Protein AF-A0A151JKI9-F1 (afdb_monomer)

Radius of gyration: 19.61 Å; Cα contacts (8 Å, |Δi|>4): 200; chains: 1; bounding box: 26×55×61 Å

Sequence (109 aa):
MINLILTAAIYSATACAPNTGVESYDATVATALAKGAVSQRLGSVISAKTTYTKSTSENGDTVDDSDEITETIQVESNHQFGSVSIKQSGYTVVQGENQYCVELEINEF

Mean predicted aligned error: 11.26 Å

Foldseek 3Di:
DDPPPPDWDKDKFKFWAACPVDLVVRVVVQVVVRVVVVLVVQVKDKDKDKDWDWDWDDDPPDIDIDIDIDMDIDTGGPFAWPDKDFPDWDWDQDPNGTIIMTMIMTTTD

Nearest PDB structures (foldseek):
  6rhv-assembly1_G  TM=4.942E-01  e=4.097E-01  Staphylococcus aureus
  7q9y-assembly1_A  TM=4.043E-01  e=2.483E+00  Clostridium perfringens CPE
  4tw1-assembly1_G  TM=3.019E-01  e=9.293E-01  Staphylococcus aureus subsp. aureus USA300_TCH1516
  8jc7-assembly1_A  TM=2.500E-01  e=1.438E+00  Vibrio campbellii

Solvent-accessible surface area (backbone atoms only — not comparable to full-atom values): 6476 Å² total; per-residue (Å²): 136,85,82,79,78,82,70,66,54,74,49,73,30,71,22,65,20,71,64,80,85,44,66,75,57,22,50,51,51,4,46,53,46,16,52,49,55,44,35,60,75,63,73,27,52,76,47,77,48,79,45,78,47,78,47,78,46,78,62,87,98,42,78,48,76,47,81,46,78,48,78,46,79,47,77,50,55,94,69,60,70,72,47,78,44,79,76,45,73,50,77,45,77,54,98,87,38,63,23,23,33,25,31,38,38,32,38,37,108

Organism: NCBI:txid1763883

Structure (mmCIF, N/CA/C/O backbone):
data_AF-A0A151JKI9-F1
#
_entry.id   AF-A0A151JKI9-F1
#
loop_
_atom_site.group_PDB
_atom_site.id
_atom_site.type_symbol
_atom_site.label_atom_id
_atom_site.label_alt_id
_atom_site.label_comp_id
_atom_site.label_asym_id
_atom_site.label_entity_id
_atom_site.label_seq_id
_atom_site.pdbx_PDB_ins_code
_atom_site.Cartn_x
_atom_site.Cartn_y
_atom_site.Cartn_z
_atom_site.occupancy
_atom_site.B_iso_or_equiv
_atom_site.auth_seq_id
_atom_site.auth_comp_id
_atom_site.auth_asym_id
_atom_site.auth_atom_id
_atom_site.pdbx_PDB_model_num
ATOM 1 N N . MET A 1 1 ? -10.937 -17.893 38.672 1.00 39.22 1 MET A N 1
ATOM 2 C CA . MET A 1 1 ? -10.327 -16.742 37.976 1.00 39.22 1 MET A CA 1
ATOM 3 C C . MET A 1 1 ? -9.803 -17.252 36.648 1.00 39.22 1 MET A C 1
ATOM 5 O O . MET A 1 1 ? -8.868 -18.039 36.654 1.00 39.22 1 MET A O 1
ATOM 9 N N . ILE A 1 2 ? -10.476 -16.929 35.544 1.00 39.88 2 ILE A N 1
ATOM 10 C CA . ILE A 1 2 ? -10.016 -17.293 34.198 1.00 39.88 2 ILE A CA 1
ATOM 11 C C . ILE A 1 2 ? -8.986 -16.236 33.806 1.00 39.88 2 ILE A C 1
ATOM 13 O O . ILE A 1 2 ? -9.335 -15.069 33.656 1.00 39.88 2 ILE A O 1
ATOM 17 N N . ASN A 1 3 ? -7.719 -16.638 33.721 1.00 38.44 3 ASN A N 1
ATOM 18 C CA . ASN A 1 3 ? -6.658 -15.807 33.164 1.00 38.44 3 ASN A CA 1
ATOM 19 C C . ASN A 1 3 ? -6.858 -15.798 31.646 1.00 38.44 3 ASN A C 1
ATOM 21 O O . ASN A 1 3 ? -6.539 -16.776 30.971 1.00 38.44 3 ASN A O 1
ATOM 25 N N . LEU A 1 4 ? -7.454 -14.728 31.126 1.00 40.19 4 LEU A N 1
ATOM 26 C CA . LEU A 1 4 ? -7.523 -14.491 29.693 1.00 40.19 4 LEU A CA 1
ATOM 27 C C . LEU A 1 4 ? -6.127 -14.029 29.264 1.00 40.19 4 LEU A C 1
ATOM 29 O O . LEU A 1 4 ? -5.747 -12.884 29.492 1.00 40.19 4 LEU A O 1
ATOM 33 N N . ILE A 1 5 ? -5.324 -14.945 28.724 1.00 48.03 5 ILE A N 1
ATOM 34 C CA . ILE A 1 5 ? -4.079 -14.574 28.052 1.00 48.03 5 ILE A CA 1
ATOM 35 C C . ILE A 1 5 ? -4.508 -13.855 26.773 1.00 48.03 5 ILE A C 1
ATOM 37 O O . ILE A 1 5 ? -4.919 -14.498 25.807 1.00 48.03 5 ILE A O 1
ATOM 41 N N . LEU A 1 6 ? -4.479 -12.521 26.801 1.00 46.09 6 LEU A N 1
ATOM 42 C CA . LEU A 1 6 ? -4.655 -11.684 25.621 1.00 46.09 6 LEU A CA 1
ATOM 43 C C . LEU A 1 6 ? -3.500 -12.029 24.676 1.00 46.09 6 LEU A C 1
ATOM 45 O O . LEU A 1 6 ? -2.345 -11.690 24.928 1.00 46.09 6 LEU A O 1
ATOM 49 N N . THR A 1 7 ? -3.783 -12.835 23.661 1.00 52.50 7 THR A N 1
ATOM 50 C CA . THR A 1 7 ? -2.789 -13.163 22.643 1.00 52.50 7 THR A CA 1
ATOM 51 C C . THR A 1 7 ? -2.868 -12.025 21.641 1.00 52.50 7 THR A C 1
ATOM 53 O O . THR A 1 7 ? -3.881 -11.914 20.957 1.00 52.50 7 THR A O 1
ATOM 56 N N . ALA A 1 8 ? -1.863 -11.147 21.613 1.00 58.66 8 ALA A N 1
ATOM 57 C CA . ALA A 1 8 ? -1.794 -10.077 20.623 1.00 58.66 8 ALA A CA 1
ATOM 58 C C . ALA A 1 8 ? -1.910 -10.704 19.225 1.00 58.66 8 ALA A C 1
ATOM 60 O O . ALA A 1 8 ? -1.103 -11.562 18.854 1.00 58.66 8 ALA A O 1
ATOM 61 N N . ALA A 1 9 ? -2.958 -10.343 18.488 1.00 63.78 9 ALA A N 1
ATOM 62 C CA . ALA A 1 9 ? -3.165 -10.844 17.142 1.00 63.78 9 ALA A CA 1
ATOM 63 C C . ALA A 1 9 ? -2.219 -1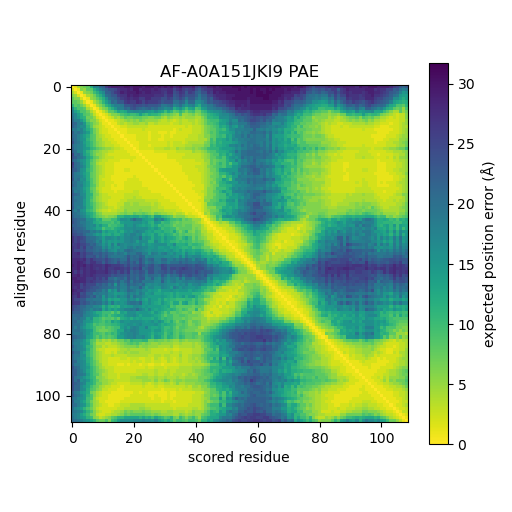0.095 16.196 1.00 63.78 9 ALA A C 1
ATOM 65 O O . ALA A 1 9 ? -2.207 -8.864 16.153 1.00 63.78 9 ALA A O 1
ATOM 66 N N . ILE A 1 10 ? -1.409 -10.851 15.452 1.00 70.12 10 ILE A N 1
ATOM 67 C CA . ILE A 1 10 ? -0.523 -10.307 14.422 1.00 70.12 10 ILE A CA 1
ATOM 68 C C . ILE A 1 10 ? -1.188 -10.546 13.073 1.00 70.12 10 ILE A C 1
ATOM 70 O O . ILE A 1 10 ? -1.422 -11.694 12.685 1.00 70.12 10 ILE A O 1
ATOM 74 N N . TYR A 1 11 ? -1.470 -9.469 12.347 1.00 76.62 11 TYR A N 1
ATOM 75 C CA . TYR A 1 11 ? -1.967 -9.547 10.977 1.00 76.62 11 TYR A CA 1
ATOM 76 C C . TYR A 1 11 ? -0.857 -9.167 10.017 1.00 76.62 11 TYR A C 1
ATOM 78 O O . TYR A 1 11 ? -0.136 -8.195 10.234 1.00 76.62 11 TYR A O 1
ATOM 86 N N . SER A 1 12 ? -0.757 -9.902 8.916 1.00 82.81 12 SER A N 1
ATOM 87 C CA . SER A 1 12 ? 0.071 -9.506 7.786 1.00 82.81 12 SER A CA 1
ATOM 88 C C . SER A 1 12 ? -0.784 -9.274 6.554 1.00 82.81 12 SER A C 1
ATOM 90 O O . SER A 1 12 ? -1.803 -9.939 6.348 1.00 82.81 12 SER A O 1
ATOM 92 N N . ALA A 1 13 ? -0.380 -8.329 5.716 1.00 84.62 13 ALA A N 1
ATOM 93 C CA . ALA A 1 13 ? -0.986 -8.127 4.411 1.00 84.62 13 ALA A CA 1
ATOM 94 C C . ALA A 1 13 ? 0.079 -7.771 3.390 1.00 84.62 13 ALA A C 1
ATOM 96 O O . ALA A 1 13 ? 0.946 -6.941 3.650 1.00 84.62 13 ALA A O 1
ATOM 97 N N . THR A 1 14 ? -0.036 -8.373 2.214 1.00 91.12 14 THR A N 1
ATOM 98 C CA . THR A 1 14 ? 0.850 -8.104 1.089 1.00 91.12 14 THR A CA 1
ATOM 99 C C . THR A 1 14 ? 0.031 -7.538 -0.052 1.00 91.12 14 THR A C 1
ATOM 101 O O . THR A 1 14 ? -1.036 -8.067 -0.368 1.00 91.12 14 THR A O 1
ATOM 104 N N . ALA A 1 15 ? 0.538 -6.486 -0.680 1.00 91.62 15 ALA A N 1
ATOM 105 C CA . ALA A 1 15 ? -0.001 -5.984 -1.932 1.00 91.62 15 ALA A CA 1
ATOM 106 C C . ALA A 1 15 ? 1.124 -5.537 -2.861 1.00 91.62 15 ALA A C 1
ATOM 108 O O . ALA A 1 15 ? 2.218 -5.201 -2.406 1.00 91.62 15 ALA A O 1
ATOM 109 N N . CYS A 1 16 ? 0.833 -5.544 -4.158 1.00 94.56 16 CYS A N 1
ATOM 110 C CA . CYS A 1 16 ? 1.781 -5.201 -5.205 1.00 94.56 16 CYS A CA 1
ATOM 111 C C . CYS A 1 16 ? 1.194 -4.134 -6.129 1.00 94.56 16 CYS A C 1
ATOM 113 O O . CYS A 1 16 ? -0.005 -4.144 -6.408 1.00 94.56 16 CYS A O 1
ATOM 115 N N . ALA A 1 17 ? 2.048 -3.223 -6.584 1.00 92.25 17 ALA A N 1
ATOM 116 C CA . ALA A 1 17 ? 1.744 -2.205 -7.576 1.00 92.25 17 ALA A CA 1
ATOM 117 C C . ALA A 1 17 ? 2.513 -2.490 -8.880 1.00 92.25 17 ALA A C 1
ATOM 119 O O . ALA A 1 17 ? 3.646 -2.984 -8.821 1.00 92.25 17 ALA A O 1
ATOM 120 N N . PRO A 1 18 ? 1.932 -2.179 -10.054 1.00 94.12 18 PRO A N 1
ATOM 121 C CA . PRO A 1 18 ? 2.647 -2.247 -11.326 1.00 94.12 18 PRO A CA 1
ATOM 122 C C . PRO A 1 18 ? 3.924 -1.402 -11.299 1.00 94.12 18 PRO A C 1
ATOM 124 O O . PRO A 1 18 ? 3.931 -0.324 -10.716 1.00 94.12 18 PRO A O 1
ATOM 127 N N . ASN A 1 19 ? 4.987 -1.875 -11.954 1.00 93.94 19 ASN A N 1
ATOM 128 C CA . ASN A 1 19 ? 6.225 -1.112 -12.100 1.00 93.94 19 ASN A CA 1
ATOM 129 C C . ASN A 1 19 ? 6.041 0.028 -13.114 1.00 93.94 19 ASN A C 1
ATOM 131 O O . ASN A 1 19 ? 5.949 -0.226 -14.318 1.00 93.94 19 ASN A O 1
ATOM 135 N N . THR A 1 20 ? 6.024 1.274 -12.640 1.00 91.06 20 THR A N 1
ATOM 136 C CA . THR A 1 20 ? 5.955 2.475 -13.491 1.00 91.06 20 THR A CA 1
ATOM 137 C C . THR A 1 20 ? 7.334 3.036 -13.845 1.00 91.06 20 THR A C 1
ATOM 139 O O . THR A 1 20 ? 7.444 3.969 -14.640 1.00 91.06 20 THR A O 1
ATOM 142 N N . GLY A 1 21 ? 8.398 2.469 -13.268 1.00 86.94 21 GLY A N 1
ATOM 143 C CA . GLY A 1 21 ? 9.764 2.981 -13.358 1.00 86.94 21 GLY A CA 1
ATOM 144 C C . GLY A 1 21 ? 10.086 4.058 -12.319 1.00 86.94 21 GLY A C 1
ATOM 145 O O . GLY A 1 21 ? 11.216 4.546 -12.289 1.00 86.94 21 GLY A O 1
ATOM 146 N N . VAL A 1 22 ? 9.132 4.415 -11.452 1.00 88.25 22 VAL A N 1
ATOM 147 C CA . VAL A 1 22 ? 9.305 5.397 -10.376 1.00 88.25 22 VAL A CA 1
ATOM 148 C C . VAL A 1 22 ? 9.067 4.713 -9.032 1.00 88.25 22 VAL A C 1
ATOM 150 O O . VAL A 1 22 ? 7.941 4.613 -8.554 1.00 88.25 22 VAL A O 1
ATOM 153 N N . GLU A 1 23 ? 10.147 4.273 -8.383 1.00 82.44 23 GLU A N 1
ATOM 154 C CA . GLU A 1 23 ? 10.067 3.472 -7.152 1.00 82.44 23 GLU A CA 1
ATOM 155 C C . GLU A 1 23 ? 9.276 4.147 -6.025 1.00 82.44 23 GLU A C 1
ATOM 157 O O . GLU A 1 23 ? 8.485 3.492 -5.353 1.00 82.44 23 GLU A O 1
ATOM 162 N N . SER A 1 24 ? 9.439 5.457 -5.826 1.00 76.06 24 SER A N 1
ATOM 163 C CA . SER A 1 24 ? 8.707 6.190 -4.786 1.00 76.06 24 SER A CA 1
ATOM 164 C C . SER A 1 24 ? 7.193 6.193 -5.020 1.00 76.06 24 SER A C 1
ATOM 166 O O . SER A 1 24 ? 6.418 6.119 -4.062 1.00 76.06 24 SER A O 1
ATOM 168 N N . TYR A 1 25 ? 6.768 6.248 -6.283 1.00 79.25 25 TYR A N 1
ATOM 169 C CA . TYR A 1 25 ? 5.367 6.151 -6.671 1.00 79.25 25 TYR A CA 1
ATOM 170 C C . TYR A 1 25 ? 4.856 4.723 -6.460 1.00 79.25 25 TYR A C 1
ATOM 172 O O . TYR A 1 25 ? 3.881 4.522 -5.734 1.00 79.25 25 TYR A O 1
ATOM 180 N N . ASP A 1 26 ? 5.568 3.727 -6.990 1.00 82.69 26 ASP A N 1
ATOM 181 C CA . ASP A 1 26 ? 5.180 2.315 -6.908 1.00 82.69 26 ASP A CA 1
ATOM 182 C C . ASP A 1 26 ? 5.095 1.833 -5.447 1.00 82.69 26 ASP A C 1
ATOM 184 O O . ASP A 1 26 ? 4.133 1.167 -5.056 1.00 82.69 26 ASP A O 1
ATOM 188 N N . ALA A 1 27 ? 6.040 2.250 -4.598 1.00 76.50 27 ALA A N 1
ATOM 189 C CA . ALA A 1 27 ? 6.033 1.979 -3.163 1.00 76.50 27 ALA A CA 1
ATOM 190 C C . ALA A 1 27 ? 4.834 2.611 -2.444 1.00 76.50 27 ALA A C 1
ATOM 192 O O . ALA A 1 27 ? 4.233 1.985 -1.562 1.00 76.50 27 ALA A O 1
ATOM 193 N N . THR A 1 28 ? 4.458 3.836 -2.825 1.00 80.06 28 THR A N 1
ATOM 194 C CA . THR A 1 28 ? 3.295 4.536 -2.259 1.00 80.06 28 THR A CA 1
ATOM 195 C C . THR A 1 28 ? 2.005 3.797 -2.601 1.00 80.06 28 THR A C 1
ATOM 197 O O . THR A 1 28 ? 1.199 3.516 -1.709 1.00 80.06 28 THR A O 1
ATOM 200 N N . VAL A 1 29 ? 1.838 3.412 -3.869 1.00 84.56 29 VAL A N 1
ATOM 201 C CA . VAL A 1 29 ? 0.665 2.668 -4.344 1.00 84.56 29 VAL A CA 1
ATOM 202 C C . VAL A 1 29 ? 0.589 1.290 -3.681 1.00 84.56 29 VAL A C 1
ATOM 204 O O . VAL A 1 29 ? -0.449 0.939 -3.118 1.00 84.56 29 VAL A O 1
ATOM 207 N N . ALA A 1 30 ? 1.687 0.530 -3.658 1.00 84.56 30 ALA A N 1
ATOM 208 C CA . ALA A 1 30 ? 1.727 -0.796 -3.037 1.00 84.56 30 ALA A CA 1
ATOM 209 C C . ALA A 1 30 ? 1.399 -0.737 -1.536 1.00 84.56 30 ALA A C 1
ATOM 211 O O . ALA A 1 30 ? 0.635 -1.558 -1.025 1.00 84.56 30 ALA A O 1
ATOM 212 N N . THR A 1 31 ? 1.905 0.279 -0.832 1.00 82.25 31 THR A N 1
ATOM 213 C CA . THR A 1 31 ? 1.594 0.504 0.586 1.00 82.25 31 THR A CA 1
ATOM 214 C C . THR A 1 31 ? 0.116 0.835 0.798 1.00 82.25 31 THR A C 1
ATOM 216 O O . THR A 1 31 ? -0.503 0.312 1.727 1.00 82.25 31 THR A O 1
ATOM 219 N N . ALA A 1 32 ? -0.473 1.688 -0.045 1.00 83.69 32 ALA A N 1
ATOM 220 C CA . ALA A 1 32 ? -1.892 2.029 0.034 1.00 83.69 32 ALA A CA 1
ATOM 221 C C . ALA A 1 32 ? -2.782 0.796 -0.196 1.00 83.69 32 ALA A C 1
ATOM 223 O O . ALA A 1 32 ? -3.711 0.556 0.578 1.00 83.69 32 ALA A O 1
ATOM 224 N N . LEU A 1 33 ? -2.447 -0.037 -1.187 1.00 87.00 33 LEU A N 1
ATOM 225 C CA . LEU A 1 33 ? -3.139 -1.301 -1.448 1.00 87.00 33 LEU A CA 1
ATOM 226 C C . LEU A 1 33 ? -3.027 -2.269 -0.262 1.00 87.00 33 LEU A C 1
ATOM 228 O O . LEU A 1 33 ? -4.028 -2.863 0.141 1.00 87.00 33 LEU A O 1
ATOM 232 N N . ALA A 1 34 ? -1.841 -2.391 0.342 1.00 85.56 34 ALA A N 1
ATOM 233 C CA . ALA A 1 34 ? -1.632 -3.261 1.495 1.00 85.56 34 ALA A CA 1
ATOM 234 C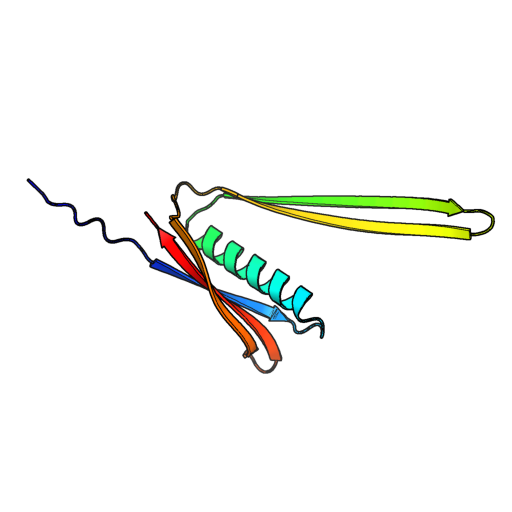 C . ALA A 1 34 ? -2.468 -2.797 2.699 1.00 85.56 34 ALA A C 1
ATOM 236 O O . ALA A 1 34 ? -3.126 -3.613 3.343 1.00 85.56 34 ALA A O 1
ATOM 237 N N . LYS A 1 35 ? -2.541 -1.483 2.954 1.00 80.81 35 LYS A N 1
ATOM 238 C CA . LYS A 1 35 ? -3.433 -0.905 3.976 1.00 80.81 35 LYS A CA 1
ATOM 239 C C . LYS A 1 35 ? -4.911 -1.149 3.659 1.00 80.81 35 LYS A C 1
ATOM 241 O O . LYS A 1 35 ? -5.679 -1.481 4.560 1.00 80.81 35 LYS A O 1
ATOM 246 N N . GLY A 1 36 ? -5.322 -1.038 2.397 1.00 77.69 36 GLY A N 1
ATOM 247 C CA . GLY A 1 36 ? -6.683 -1.371 1.969 1.00 77.69 36 GLY A CA 1
ATOM 248 C C . GLY A 1 36 ? -7.041 -2.837 2.244 1.00 77.69 36 GLY A C 1
ATOM 249 O O . GLY A 1 36 ? -8.090 -3.119 2.821 1.00 77.69 36 GLY A O 1
ATOM 250 N N . ALA A 1 37 ? -6.140 -3.768 1.919 1.00 82.38 37 ALA A N 1
ATOM 251 C CA . ALA A 1 37 ? -6.325 -5.199 2.171 1.00 82.38 37 ALA A CA 1
ATOM 252 C C . ALA A 1 37 ? -6.468 -5.520 3.669 1.00 82.38 37 ALA A C 1
ATOM 254 O O . ALA A 1 37 ? -7.296 -6.342 4.062 1.00 82.38 37 ALA A O 1
ATOM 255 N N . VAL A 1 38 ? -5.696 -4.838 4.514 1.00 78.75 38 VAL A N 1
ATOM 256 C CA . VAL A 1 38 ? -5.826 -4.907 5.977 1.00 78.75 38 VAL A CA 1
ATOM 257 C C . VAL A 1 38 ? -7.201 -4.427 6.415 1.00 78.75 38 VAL A C 1
ATOM 259 O O . VAL A 1 38 ? -7.893 -5.116 7.155 1.00 78.75 38 VAL A O 1
ATOM 262 N N . SER A 1 39 ? -7.602 -3.256 5.930 1.00 75.75 39 SER A N 1
ATOM 263 C CA . SER A 1 39 ? -8.858 -2.606 6.302 1.00 75.75 39 SER A CA 1
ATOM 264 C C . SER A 1 39 ? -10.056 -3.513 6.021 1.00 75.75 39 SER A C 1
ATOM 266 O O . SER A 1 39 ? -10.919 -3.701 6.873 1.00 75.75 39 SER A O 1
ATOM 268 N N . GLN A 1 40 ? -10.067 -4.156 4.850 1.00 75.00 40 GLN A N 1
ATOM 269 C CA . GLN A 1 40 ? -11.101 -5.126 4.487 1.00 75.00 40 GLN A CA 1
ATOM 270 C C . GLN A 1 40 ? -11.106 -6.352 5.407 1.00 75.00 40 GLN A C 1
ATOM 272 O O . GLN A 1 40 ? -12.173 -6.795 5.830 1.00 75.00 40 GLN A O 1
ATOM 277 N N . ARG A 1 41 ? -9.930 -6.903 5.741 1.00 73.94 41 ARG A N 1
ATOM 278 C CA . ARG A 1 41 ? -9.822 -8.073 6.634 1.00 73.94 41 ARG A CA 1
ATOM 279 C C . ARG A 1 41 ? -10.330 -7.792 8.040 1.00 73.94 41 ARG A C 1
ATOM 281 O O . ARG A 1 41 ? -10.870 -8.688 8.676 1.00 73.94 41 ARG A O 1
ATOM 288 N N . LEU A 1 42 ? -10.173 -6.559 8.500 1.00 73.81 42 LEU A N 1
ATOM 289 C CA . LEU A 1 42 ? -10.554 -6.125 9.839 1.00 73.81 42 LEU A CA 1
ATOM 290 C C . LEU A 1 42 ? -11.976 -5.557 9.894 1.00 73.81 42 LEU A C 1
ATOM 292 O O . LEU A 1 42 ? -12.328 -4.865 10.845 1.00 73.81 42 LEU A O 1
ATOM 296 N N . GLY A 1 43 ? -12.782 -5.782 8.850 1.00 69.12 43 GLY A N 1
ATOM 297 C CA . GLY A 1 43 ? -14.153 -5.273 8.779 1.00 69.12 43 GLY A CA 1
ATOM 298 C C . GLY A 1 43 ? -14.242 -3.752 8.928 1.00 69.12 43 GLY A C 1
ATOM 299 O O . GLY A 1 43 ? -15.248 -3.242 9.417 1.00 69.12 43 GLY A O 1
ATOM 300 N N . SER A 1 44 ? -13.179 -3.031 8.565 1.00 70.88 44 SER A N 1
ATOM 301 C CA . SER A 1 44 ? -13.099 -1.579 8.686 1.00 70.88 44 SER A CA 1
ATOM 302 C C . SER A 1 44 ? -13.963 -0.903 7.624 1.00 70.88 44 SER A C 1
ATOM 304 O O . SER A 1 44 ? -14.090 -1.386 6.497 1.00 70.88 44 SER A O 1
ATOM 306 N N . VAL A 1 45 ? -14.530 0.250 7.968 1.00 69.81 45 VAL A N 1
ATOM 307 C CA . VAL A 1 45 ? -15.214 1.121 7.015 1.00 69.81 45 VAL A CA 1
ATOM 308 C C . VAL A 1 45 ? -14.153 1.887 6.230 1.00 69.81 45 VAL A C 1
ATOM 310 O O . VAL A 1 45 ? -13.320 2.581 6.810 1.00 69.81 45 VAL A O 1
ATOM 313 N N . ILE A 1 46 ? -14.171 1.748 4.905 1.00 64.06 46 ILE A N 1
ATOM 314 C CA . ILE A 1 46 ? -13.265 2.459 3.998 1.00 64.06 46 ILE A CA 1
ATOM 315 C C . ILE A 1 46 ? -14.060 3.572 3.318 1.00 64.06 46 ILE A C 1
ATOM 317 O O . ILE A 1 46 ? -15.004 3.300 2.577 1.00 64.06 46 ILE A O 1
ATOM 321 N N . SER A 1 47 ? -13.654 4.816 3.548 1.00 64.38 47 SER A N 1
ATOM 322 C CA . SER A 1 47 ? -14.211 6.009 2.914 1.00 64.38 47 SER A CA 1
ATOM 323 C C . SER A 1 47 ? -13.164 6.610 1.985 1.00 64.38 47 SER A C 1
ATOM 325 O O . SER A 1 47 ? -12.052 6.894 2.415 1.00 64.38 47 SER A O 1
ATOM 327 N N . ALA A 1 48 ? -13.500 6.827 0.716 1.00 51.47 48 ALA A N 1
ATOM 328 C CA . ALA A 1 48 ? -12.614 7.484 -0.243 1.00 51.47 48 ALA A CA 1
ATOM 329 C C . ALA A 1 48 ? -13.234 8.803 -0.721 1.00 51.47 48 ALA A C 1
ATOM 331 O O . ALA A 1 48 ? -14.423 8.862 -1.036 1.00 51.47 48 ALA A O 1
ATOM 332 N N . LYS A 1 49 ? -12.426 9.863 -0.776 1.00 64.94 49 LYS A N 1
ATOM 333 C CA . LYS A 1 49 ? -12.791 11.175 -1.310 1.00 64.94 49 LYS A CA 1
ATOM 334 C C . LYS A 1 49 ? -11.776 11.583 -2.368 1.00 64.94 49 LYS A C 1
ATOM 336 O O . LYS A 1 49 ? -10.608 11.783 -2.053 1.00 64.94 49 LYS A O 1
ATOM 341 N N . THR A 1 50 ? -12.246 11.790 -3.590 1.00 55.06 50 THR A N 1
ATOM 342 C CA . THR A 1 50 ? -11.444 12.347 -4.683 1.00 55.06 50 THR A CA 1
ATOM 343 C C . THR A 1 50 ? -11.774 13.826 -4.842 1.00 55.06 50 THR A C 1
ATOM 345 O O . THR A 1 50 ? -12.942 14.209 -4.889 1.00 55.06 50 THR A O 1
ATOM 348 N N . THR A 1 51 ? -10.744 14.663 -4.896 1.00 67.62 51 THR A N 1
ATOM 349 C CA . THR A 1 51 ? -10.850 16.099 -5.161 1.00 67.62 51 THR A CA 1
ATOM 350 C C . THR A 1 51 ? -10.098 16.390 -6.450 1.00 67.62 51 THR A C 1
ATOM 352 O O . THR A 1 51 ? -8.942 16.009 -6.572 1.00 67.62 51 THR A O 1
ATOM 355 N N . TYR A 1 52 ? -10.757 17.036 -7.408 1.00 68.06 52 TYR A N 1
ATOM 356 C CA . TYR A 1 52 ? -10.131 17.517 -8.637 1.00 68.06 52 TYR A CA 1
ATOM 357 C C . TYR A 1 52 ? -10.070 19.039 -8.589 1.00 68.06 52 TYR A C 1
ATOM 359 O O . TYR A 1 52 ? -11.095 19.696 -8.387 1.00 68.06 52 TYR A O 1
ATOM 367 N N . THR A 1 53 ? -8.872 19.577 -8.776 1.00 72.12 53 THR A N 1
ATOM 368 C CA . THR A 1 53 ? -8.600 21.007 -8.804 1.00 72.12 53 THR A CA 1
ATOM 369 C C . THR A 1 53 ? -7.997 21.345 -10.155 1.00 72.12 53 THR A C 1
ATOM 371 O O . THR A 1 53 ? -6.903 20.893 -10.479 1.00 72.12 53 THR A O 1
ATOM 374 N N . LYS A 1 54 ? -8.705 22.164 -10.933 1.00 75.31 54 LYS A N 1
ATOM 375 C CA . LYS A 1 54 ? -8.166 22.788 -12.139 1.00 75.31 54 LYS A CA 1
ATOM 376 C C . LYS A 1 54 ? -7.774 24.220 -11.815 1.00 75.31 54 LYS A C 1
ATOM 378 O O . LYS A 1 54 ? -8.623 24.992 -11.367 1.00 75.31 54 LYS A O 1
ATOM 383 N N . SER A 1 55 ? -6.517 24.570 -12.048 1.00 79.12 55 SER A N 1
ATOM 384 C CA . SER A 1 55 ? -6.011 25.929 -11.878 1.00 79.12 55 SER A CA 1
ATOM 385 C C . SER A 1 55 ? -5.488 26.436 -13.214 1.00 79.12 55 SER A C 1
ATOM 387 O O . SER A 1 55 ? -4.605 25.828 -13.803 1.00 79.12 55 SER A O 1
ATOM 389 N N . THR A 1 56 ? -6.022 27.558 -13.681 1.00 78.50 56 THR A N 1
ATOM 390 C CA . THR A 1 56 ? -5.507 28.264 -14.858 1.00 78.50 56 THR A CA 1
ATOM 391 C C . THR A 1 56 ? -4.830 29.535 -14.369 1.00 78.50 56 THR A C 1
ATOM 393 O O . THR A 1 56 ? -5.452 30.342 -13.675 1.00 78.50 56 THR A O 1
ATOM 396 N N . SER A 1 57 ? -3.552 29.698 -14.691 1.00 75.38 57 SER A N 1
ATOM 397 C CA . SER A 1 57 ? -2.756 30.874 -14.352 1.00 75.38 57 SER A CA 1
ATOM 398 C C . SER A 1 57 ? -2.302 31.555 -15.640 1.00 75.38 57 SER A C 1
ATOM 400 O O . SER A 1 57 ? -1.615 30.950 -16.460 1.00 75.38 57 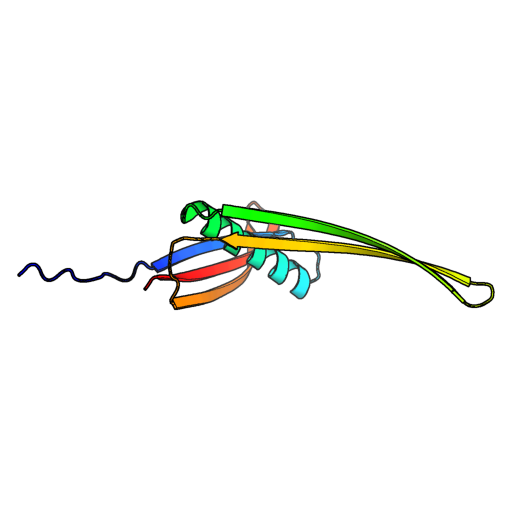SER A O 1
ATOM 402 N N . GLU A 1 58 ? -2.681 32.817 -15.822 1.00 70.62 58 GLU A N 1
ATOM 403 C CA . GLU A 1 58 ? -2.193 33.645 -16.926 1.00 70.62 58 GLU A CA 1
ATOM 404 C C . GLU A 1 58 ? -0.997 34.469 -16.446 1.00 70.62 58 GLU A C 1
ATOM 406 O O . GLU A 1 58 ? -1.105 35.244 -15.492 1.00 70.62 58 GLU A O 1
ATOM 411 N N . ASN A 1 59 ? 0.150 34.306 -17.104 1.00 63.84 59 ASN A N 1
ATOM 412 C CA . ASN A 1 59 ? 1.371 35.038 -16.790 1.00 63.84 59 ASN A CA 1
ATOM 413 C C . ASN A 1 59 ? 1.939 35.651 -18.081 1.00 63.84 59 ASN A C 1
ATOM 415 O O . ASN A 1 59 ? 2.698 35.022 -18.825 1.00 63.84 59 ASN A O 1
ATOM 419 N N . GLY A 1 60 ? 1.530 36.889 -18.371 1.00 75.06 60 GLY A N 1
ATOM 420 C CA . GLY A 1 60 ? 1.881 37.583 -19.616 1.00 75.06 60 GLY A CA 1
ATOM 421 C C . GLY A 1 60 ? 1.163 36.987 -20.832 1.00 75.06 60 GLY A C 1
A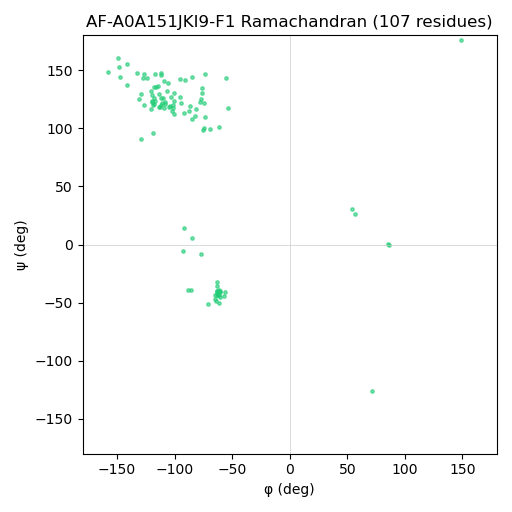TOM 422 O O . GLY A 1 60 ? -0.056 36.872 -20.816 1.00 75.06 60 GLY A O 1
ATOM 423 N N . ASP A 1 61 ? 1.915 36.601 -21.869 1.00 70.31 61 ASP A N 1
ATOM 424 C CA . ASP A 1 61 ? 1.390 35.954 -23.091 1.00 70.31 61 ASP A CA 1
ATOM 425 C C . ASP A 1 61 ? 1.226 34.422 -22.954 1.00 70.31 61 ASP A C 1
ATOM 427 O O . ASP A 1 61 ? 0.914 33.730 -23.926 1.00 70.31 61 ASP A O 1
ATOM 431 N N . THR A 1 62 ? 1.456 33.871 -21.759 1.00 49.38 62 THR A N 1
ATOM 432 C CA . THR A 1 62 ? 1.451 32.425 -21.490 1.00 49.38 62 THR A CA 1
ATOM 433 C C . THR A 1 62 ? 0.296 32.045 -20.569 1.00 49.38 62 THR A C 1
ATOM 435 O O . THR A 1 62 ? 0.123 32.642 -19.505 1.00 49.38 62 THR A O 1
ATOM 438 N N . VAL A 1 63 ? -0.473 31.033 -20.976 1.00 68.88 63 VAL A N 1
ATOM 439 C CA . VAL A 1 63 ? -1.519 30.396 -20.166 1.00 68.88 63 V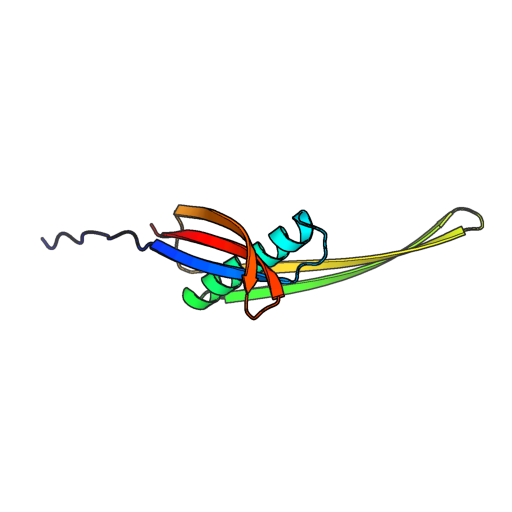AL A CA 1
ATOM 440 C C . VAL A 1 63 ? -0.962 29.072 -19.649 1.00 68.88 63 VAL A C 1
ATOM 442 O O . VAL A 1 63 ? -0.687 28.177 -20.448 1.00 68.88 63 VAL A O 1
ATOM 445 N N . ASP A 1 64 ? -0.792 28.963 -18.334 1.00 65.62 64 ASP A N 1
ATOM 446 C CA . ASP A 1 64 ? -0.421 27.723 -17.653 1.00 65.62 64 ASP A CA 1
ATOM 447 C C . ASP A 1 64 ? -1.668 27.096 -17.028 1.00 65.62 64 ASP A C 1
ATOM 449 O O . ASP A 1 64 ? -2.244 27.625 -16.074 1.00 65.62 64 ASP A O 1
ATOM 453 N N . ASP A 1 65 ? -2.071 25.948 -17.564 1.00 75.62 65 ASP A N 1
ATOM 454 C CA . ASP A 1 65 ? -3.107 25.097 -16.987 1.00 75.62 65 ASP A CA 1
ATOM 455 C C . ASP A 1 65 ? -2.451 24.012 -16.124 1.00 75.62 65 ASP A C 1
ATOM 457 O O . ASP A 1 65 ? -1.585 23.270 -16.593 1.00 75.62 65 ASP A O 1
ATOM 461 N N . SER A 1 66 ? -2.883 23.884 -14.869 1.00 76.00 66 SER A N 1
ATOM 462 C CA . SER A 1 66 ? -2.543 22.756 -14.007 1.00 76.00 66 SER A CA 1
ATOM 463 C C . SER A 1 66 ? -3.795 22.015 -13.548 1.00 76.00 66 SER A C 1
ATOM 465 O O . SER A 1 66 ? -4.779 22.599 -13.089 1.00 76.00 66 SER A O 1
ATOM 467 N N . ASP A 1 67 ? -3.737 20.695 -13.678 1.00 67.94 67 ASP A N 1
ATOM 468 C CA . ASP A 1 67 ? -4.749 19.764 -13.203 1.00 67.94 67 ASP A CA 1
ATOM 469 C C . ASP A 1 67 ? -4.157 18.973 -12.029 1.00 67.94 67 ASP A C 1
ATOM 471 O O . ASP A 1 67 ? -3.132 18.305 -12.174 1.00 67.94 67 ASP A O 1
ATOM 475 N N . GLU A 1 68 ? -4.797 19.032 -10.863 1.00 72.56 68 GLU A N 1
ATOM 476 C CA . GLU A 1 68 ? -4.428 18.255 -9.680 1.00 72.56 68 GLU A CA 1
ATOM 477 C C . GLU A 1 68 ? -5.594 17.352 -9.272 1.00 72.56 68 GLU A C 1
ATOM 479 O O . GLU A 1 68 ? -6.728 17.802 -9.103 1.00 72.56 68 GLU A O 1
ATOM 484 N N . ILE A 1 69 ? -5.318 16.061 -9.095 1.00 60.88 69 ILE A N 1
ATOM 485 C CA . ILE A 1 69 ? -6.254 15.112 -8.491 1.00 60.88 69 ILE A CA 1
ATOM 486 C C . ILE A 1 69 ? -5.671 14.686 -7.148 1.00 60.88 69 ILE A C 1
ATOM 488 O O . ILE A 1 69 ? -4.592 14.102 -7.086 1.00 60.88 69 ILE A O 1
ATOM 492 N N . THR A 1 70 ? -6.406 14.948 -6.073 1.00 65.94 70 THR A N 1
ATOM 493 C CA . THR A 1 70 ? -6.076 14.496 -4.724 1.00 65.94 70 THR A CA 1
ATOM 494 C C . THR A 1 70 ? -7.045 13.399 -4.309 1.00 65.94 70 THR A C 1
ATOM 496 O O . THR A 1 70 ? -8.253 13.625 -4.210 1.00 65.94 70 THR A O 1
ATOM 499 N N . GLU A 1 71 ? -6.529 12.215 -3.999 1.00 51.06 71 GLU A N 1
ATOM 500 C CA . GLU A 1 71 ? -7.314 11.125 -3.420 1.00 51.06 71 GLU A CA 1
ATOM 501 C C . GLU A 1 71 ? -7.035 11.018 -1.921 1.00 51.06 71 GLU A C 1
ATOM 503 O O . GLU A 1 71 ? -5.893 10.934 -1.478 1.00 51.06 71 GLU A O 1
ATOM 508 N N . THR A 1 72 ? -8.092 11.035 -1.115 1.00 69.19 72 THR A N 1
ATOM 509 C CA . THR A 1 72 ? -8.029 10.805 0.329 1.00 69.19 72 THR A CA 1
ATOM 510 C C . THR A 1 72 ? -8.754 9.509 0.645 1.00 69.19 72 THR A C 1
ATOM 512 O O . THR A 1 72 ? -9.955 9.408 0.415 1.00 69.19 72 THR A O 1
ATOM 515 N N . ILE A 1 73 ? -8.041 8.529 1.194 1.00 56.06 73 ILE A N 1
ATOM 516 C CA . ILE A 1 73 ? -8.619 7.267 1.667 1.00 56.06 73 ILE A CA 1
ATOM 517 C C . ILE A 1 73 ? -8.555 7.269 3.194 1.00 56.06 73 ILE A C 1
ATOM 519 O O . ILE A 1 73 ? -7.474 7.324 3.778 1.00 56.06 73 ILE A O 1
ATOM 523 N N . GLN A 1 74 ? -9.716 7.217 3.835 1.00 65.12 74 GLN A N 1
ATOM 524 C CA . GLN A 1 74 ? -9.890 7.116 5.276 1.00 65.12 74 GLN A CA 1
ATOM 525 C C . GLN A 1 74 ? -10.358 5.707 5.629 1.00 65.12 74 GLN A C 1
ATOM 527 O O . GLN A 1 74 ? -11.276 5.165 5.017 1.00 65.12 74 GLN A O 1
ATOM 532 N N . VAL A 1 75 ? -9.710 5.117 6.626 1.00 64.88 75 VAL A N 1
ATOM 533 C CA . VAL A 1 75 ? -10.020 3.783 7.132 1.00 64.88 75 VAL A CA 1
ATOM 534 C C . VAL A 1 75 ? -10.425 3.926 8.589 1.00 64.88 75 VAL A C 1
ATOM 536 O O . VAL A 1 75 ? -9.623 4.374 9.406 1.00 64.88 75 VAL A O 1
ATOM 539 N N . GLU A 1 76 ? -11.648 3.523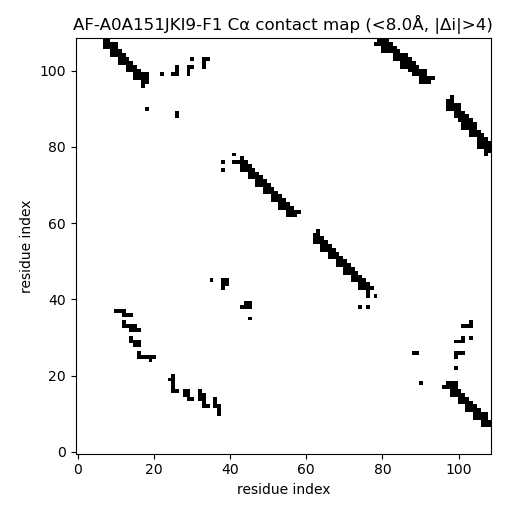 8.915 1.00 67.81 76 GLU A N 1
ATOM 540 C CA . GLU A 1 76 ? -12.170 3.512 10.280 1.00 67.81 76 GLU A CA 1
ATOM 541 C C . GLU A 1 76 ? -12.384 2.074 10.737 1.00 67.81 76 GLU A C 1
ATOM 543 O O . GLU A 1 76 ? -13.170 1.325 10.157 1.00 67.81 76 GLU A O 1
ATOM 548 N N . SER A 1 77 ? -11.670 1.679 11.786 1.00 67.88 77 SER A N 1
ATOM 549 C CA . SER A 1 77 ? -11.746 0.347 12.374 1.00 67.88 77 SER A CA 1
ATOM 550 C C . SER A 1 77 ? -12.086 0.446 13.853 1.00 67.88 77 SER A C 1
ATOM 552 O O . SER A 1 77 ? -11.584 1.334 14.540 1.00 67.88 77 SER A O 1
ATOM 554 N N . ASN A 1 78 ? -12.889 -0.493 14.358 1.00 69.25 78 ASN A N 1
ATOM 555 C CA . ASN A 1 78 ? -13.067 -0.677 15.804 1.00 69.25 78 ASN A CA 1
ATOM 556 C C . ASN A 1 78 ? -11.872 -1.405 16.447 1.00 69.25 78 ASN A C 1
ATOM 558 O O . ASN A 1 78 ? -11.809 -1.509 17.670 1.00 69.25 78 ASN A O 1
ATOM 562 N N . HIS A 1 79 ? -10.943 -1.914 15.634 1.00 67.19 79 HIS A N 1
ATOM 563 C CA . HIS A 1 79 ? -9.711 -2.534 16.102 1.00 67.19 79 HIS A CA 1
ATOM 564 C C . HIS A 1 79 ? -8.715 -1.453 16.546 1.00 67.19 79 HIS A C 1
ATOM 566 O O . HIS A 1 79 ? -8.453 -0.493 15.817 1.00 67.19 79 HIS A O 1
ATOM 572 N N . GLN A 1 80 ? -8.152 -1.606 17.747 1.00 62.75 80 GLN A N 1
ATOM 573 C CA . GLN A 1 80 ? -7.074 -0.748 18.237 1.00 62.75 80 GLN A CA 1
ATOM 574 C C . GLN A 1 80 ? -5.724 -1.367 17.876 1.00 62.75 80 GLN A C 1
ATOM 576 O O . GLN A 1 80 ? -5.340 -2.415 18.391 1.00 62.75 80 GLN A O 1
ATOM 581 N N . PHE A 1 81 ? -4.987 -0.697 16.993 1.00 66.38 81 PH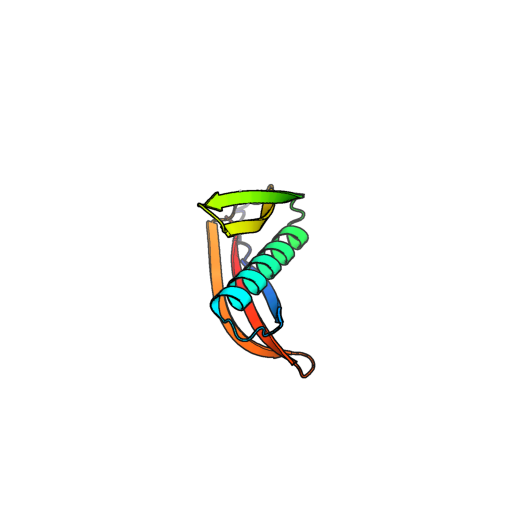E A N 1
ATOM 582 C CA . PHE A 1 81 ? -3.646 -1.125 16.599 1.00 66.38 81 PHE A CA 1
ATOM 583 C C . PHE A 1 81 ? -2.583 -0.489 17.477 1.00 66.38 81 PHE A C 1
ATOM 585 O O . PHE A 1 81 ? -2.652 0.704 17.778 1.00 66.38 81 PHE A O 1
ATOM 592 N N . GLY A 1 82 ? -1.558 -1.271 17.804 1.00 59.25 82 GLY A N 1
ATOM 593 C CA . GLY A 1 82 ? -0.350 -0.763 18.437 1.00 59.25 82 GLY A CA 1
ATOM 594 C C . GLY A 1 82 ? 0.713 -0.290 17.482 1.00 59.25 82 GLY A C 1
ATOM 595 O O . GLY A 1 82 ? 1.328 0.748 17.725 1.00 59.25 82 GLY A O 1
ATOM 596 N N . SER A 1 83 ? 0.910 -0.991 16.373 1.00 69.81 83 SER A N 1
ATOM 597 C CA . SER A 1 83 ? 1.831 -0.541 15.337 1.00 69.81 83 SER A CA 1
ATOM 598 C C . SER A 1 83 ? 1.509 -1.170 13.991 1.00 69.81 83 SER A C 1
ATOM 600 O O . SER A 1 83 ? 1.026 -2.299 13.912 1.00 69.81 83 SER A O 1
ATOM 602 N N . VAL A 1 84 ? 1.798 -0.412 12.934 1.00 72.62 84 VAL A N 1
ATOM 603 C CA . VAL A 1 84 ? 1.866 -0.897 11.555 1.00 72.62 84 VAL A CA 1
ATOM 604 C C . VAL A 1 84 ? 3.304 -0.697 11.094 1.00 72.62 84 VAL A C 1
ATOM 606 O O . VAL A 1 84 ? 3.812 0.425 11.147 1.00 72.62 84 VAL A O 1
ATOM 609 N N . SER A 1 85 ? 3.963 -1.759 10.649 1.00 80.00 85 SER A N 1
ATOM 610 C CA . SER A 1 85 ? 5.339 -1.728 10.151 1.00 80.00 85 SER A CA 1
ATOM 611 C C . SER A 1 85 ? 5.419 -2.347 8.758 1.00 80.00 85 SER A C 1
ATOM 613 O O . SER A 1 85 ? 4.679 -3.268 8.418 1.00 80.00 85 SER A O 1
ATOM 615 N N . ILE A 1 86 ? 6.320 -1.825 7.924 1.00 82.50 86 ILE A N 1
ATOM 616 C CA . ILE A 1 86 ? 6.694 -2.491 6.674 1.00 82.50 86 ILE A CA 1
ATOM 617 C C . ILE A 1 86 ? 7.716 -3.561 7.037 1.00 82.50 86 ILE A C 1
ATOM 619 O O . ILE A 1 86 ? 8.805 -3.245 7.514 1.00 82.50 86 ILE A O 1
ATOM 623 N N . LYS A 1 87 ? 7.363 -4.822 6.809 1.00 88.12 87 LYS A N 1
ATOM 624 C CA . LYS A 1 87 ? 8.244 -5.964 7.050 1.00 88.12 87 LYS A CA 1
ATOM 625 C C . LYS A 1 87 ? 9.150 -6.231 5.853 1.00 88.12 87 LYS A C 1
ATOM 627 O O . LYS A 1 87 ? 10.328 -6.535 6.022 1.00 88.12 87 LYS A O 1
ATOM 632 N N . GLN A 1 88 ? 8.610 -6.080 4.647 1.00 87.75 88 GLN A N 1
ATOM 633 C CA . GLN A 1 88 ? 9.359 -6.221 3.405 1.00 87.75 88 GLN A CA 1
ATOM 634 C C . GLN A 1 88 ? 8.809 -5.274 2.343 1.00 87.75 88 GLN A C 1
ATOM 636 O O . GLN A 1 88 ? 7.603 -5.045 2.266 1.00 87.75 88 GLN A O 1
ATOM 641 N N . SER A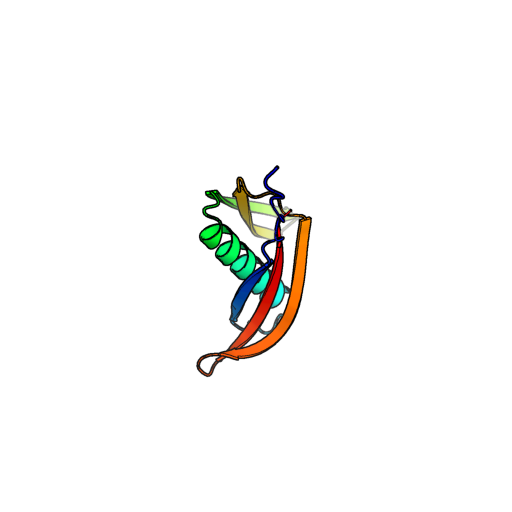 1 89 ? 9.698 -4.736 1.511 1.00 90.44 89 SER A N 1
ATOM 642 C CA . SER A 1 89 ? 9.316 -4.004 0.306 1.00 90.44 89 SER A CA 1
ATOM 643 C C . SER A 1 89 ? 10.357 -4.179 -0.794 1.00 90.44 89 SER A C 1
ATOM 645 O O . SER A 1 89 ? 11.525 -4.445 -0.497 1.00 90.44 89 SER A O 1
ATOM 647 N N . GLY A 1 90 ? 9.930 -4.075 -2.050 1.00 92.19 90 GLY A N 1
ATOM 648 C CA . GLY A 1 90 ? 10.821 -4.103 -3.205 1.00 92.19 90 GLY A CA 1
ATOM 649 C C . GLY A 1 90 ? 10.182 -4.704 -4.451 1.00 92.19 90 GLY A C 1
ATOM 650 O O . GLY A 1 90 ? 9.056 -5.205 -4.424 1.00 92.19 90 GLY A O 1
ATOM 651 N N . TYR A 1 91 ? 10.934 -4.669 -5.550 1.00 95.56 91 TYR A N 1
ATOM 652 C CA . TYR A 1 91 ? 10.516 -5.269 -6.810 1.00 95.56 91 TYR A CA 1
ATOM 653 C C . TYR A 1 91 ? 10.657 -6.791 -6.797 1.00 95.56 91 TYR A C 1
ATOM 655 O O . TYR A 1 91 ? 11.683 -7.336 -6.386 1.00 95.56 91 TYR A O 1
ATOM 663 N N . THR A 1 92 ? 9.631 -7.476 -7.287 1.00 95.44 92 THR A N 1
ATOM 664 C CA . THR A 1 92 ? 9.623 -8.923 -7.492 1.00 95.44 92 THR A CA 1
ATOM 665 C C . THR A 1 92 ? 8.734 -9.284 -8.679 1.00 95.44 92 THR A C 1
ATOM 667 O O . THR A 1 92 ? 7.883 -8.501 -9.100 1.00 95.44 92 THR A O 1
ATOM 670 N N . VAL A 1 93 ? 8.930 -10.476 -9.241 1.00 95.19 93 VAL A N 1
ATOM 671 C CA . VAL A 1 93 ? 8.128 -10.950 -10.370 1.00 95.19 93 VAL A CA 1
ATOM 672 C C . VAL A 1 93 ? 6.875 -11.643 -9.847 1.00 95.19 93 VAL A C 1
ATOM 674 O O . VAL A 1 93 ? 6.952 -12.707 -9.232 1.00 95.19 93 VAL A O 1
ATOM 677 N N . VAL A 1 94 ? 5.713 -11.061 -10.134 1.00 92.62 94 VAL A N 1
ATOM 678 C CA . VAL A 1 94 ? 4.393 -11.597 -9.793 1.00 92.62 94 VAL A CA 1
ATOM 679 C C . VAL A 1 94 ? 3.626 -11.815 -11.090 1.00 92.62 94 VAL A C 1
ATOM 681 O O . VAL A 1 94 ? 3.484 -10.904 -11.893 1.00 92.62 94 VAL A O 1
ATOM 684 N N . GLN A 1 95 ? 3.164 -13.046 -11.327 1.00 91.81 95 GLN A N 1
ATOM 685 C CA . GLN A 1 95 ? 2.428 -13.419 -12.550 1.00 91.81 95 GLN A CA 1
ATOM 686 C C . GLN A 1 95 ? 3.163 -13.078 -13.865 1.00 91.81 95 GLN A C 1
ATOM 688 O O . GLN A 1 95 ? 2.541 -12.846 -14.895 1.00 91.81 95 GLN A O 1
ATOM 693 N N . GLY A 1 96 ? 4.499 -13.091 -13.846 1.00 93.69 96 GLY A N 1
ATOM 694 C CA . GLY A 1 96 ? 5.327 -12.786 -15.018 1.00 93.69 96 GLY A CA 1
ATOM 695 C C . GLY A 1 96 ? 5.609 -11.296 -15.226 1.00 93.69 96 GLY A C 1
ATOM 696 O O . GLY A 1 96 ? 6.358 -10.955 -16.136 1.00 93.69 96 GLY A O 1
ATOM 697 N N . GLU A 1 97 ? 5.087 -10.423 -14.367 1.00 95.00 97 GLU A N 1
ATOM 698 C CA . GLU A 1 97 ? 5.329 -8.984 -14.412 1.00 95.00 97 GLU A CA 1
ATOM 699 C C . GLU A 1 97 ? 6.204 -8.549 -13.239 1.00 95.00 97 GLU A C 1
ATOM 701 O O . GLU A 1 97 ? 6.045 -9.027 -12.116 1.00 95.00 97 GLU A O 1
ATOM 706 N N . ASN A 1 98 ? 7.135 -7.626 -13.487 1.00 96.19 98 ASN A N 1
ATOM 707 C CA . ASN A 1 98 ? 7.880 -6.994 -12.404 1.00 96.19 98 ASN A CA 1
ATOM 708 C C . ASN A 1 98 ? 6.961 -5.996 -11.691 1.00 96.19 98 ASN A C 1
ATOM 710 O O . ASN A 1 98 ? 6.454 -5.069 -12.323 1.00 96.19 98 ASN A O 1
ATOM 714 N N . GLN A 1 99 ? 6.754 -6.182 -10.394 1.00 96.69 99 GLN A N 1
ATOM 715 C CA . GLN A 1 99 ? 5.856 -5.373 -9.575 1.00 96.69 99 GLN A CA 1
ATOM 716 C C . GLN A 1 99 ? 6.561 -4.971 -8.284 1.00 96.69 99 GLN A C 1
ATOM 718 O O . GLN A 1 99 ? 7.383 -5.726 -7.763 1.00 96.69 99 GLN A O 1
ATOM 723 N N . TYR A 1 100 ? 6.244 -3.792 -7.755 1.00 93.94 100 TYR A N 1
ATOM 724 C CA . TYR A 1 100 ? 6.717 -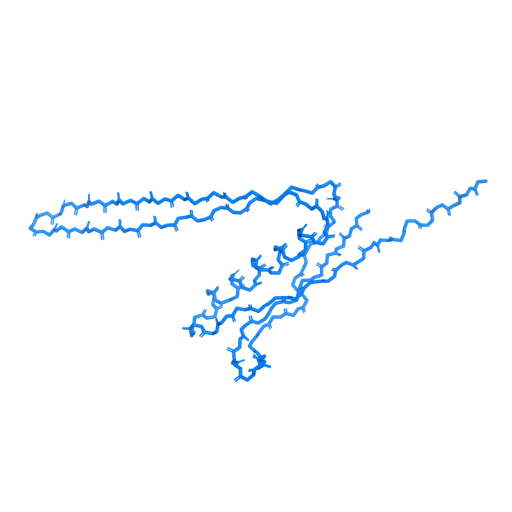3.387 -6.435 1.00 93.94 100 TYR A CA 1
ATOM 725 C C . TYR A 1 100 ? 5.750 -3.913 -5.382 1.00 93.94 100 TYR A C 1
ATOM 727 O O . TYR A 1 100 ? 4.575 -3.554 -5.393 1.00 93.94 100 TYR A O 1
ATOM 735 N N . CYS A 1 101 ? 6.218 -4.755 -4.468 1.00 94.12 101 CYS A N 1
ATOM 736 C CA . CYS A 1 101 ? 5.384 -5.350 -3.431 1.00 94.12 101 CYS A CA 1
ATOM 737 C C . CYS A 1 101 ? 5.756 -4.821 -2.049 1.00 94.12 101 CYS A C 1
ATOM 739 O O . CYS A 1 101 ? 6.921 -4.541 -1.775 1.00 94.12 101 CYS A O 1
ATOM 741 N N . VAL A 1 102 ? 4.761 -4.718 -1.171 1.00 90.75 102 VAL A N 1
ATOM 742 C CA . VAL A 1 102 ? 4.908 -4.332 0.236 1.00 90.75 102 VAL A CA 1
ATOM 743 C C . VAL A 1 102 ? 4.196 -5.362 1.104 1.00 90.75 102 VAL A C 1
ATOM 745 O O . VAL A 1 102 ? 3.028 -5.667 0.867 1.00 90.75 102 VAL A O 1
ATOM 748 N N . GLU A 1 103 ? 4.892 -5.880 2.115 1.00 90.75 103 GLU A N 1
ATOM 749 C CA . GLU A 1 103 ? 4.325 -6.664 3.213 1.00 90.75 103 GLU A CA 1
ATOM 750 C C . GLU A 1 103 ? 4.249 -5.786 4.464 1.00 90.75 103 GLU A C 1
ATOM 752 O O . GLU A 1 103 ? 5.267 -5.300 4.966 1.00 90.75 103 GLU A O 1
ATOM 757 N N . LEU A 1 104 ? 3.033 -5.595 4.965 1.00 84.69 104 LEU A N 1
ATOM 758 C CA . LEU A 1 104 ? 2.759 -4.948 6.238 1.00 84.69 104 LEU A CA 1
ATOM 759 C C . LEU A 1 104 ? 2.610 -5.995 7.334 1.00 84.69 104 LEU A C 1
ATOM 761 O O . LEU A 1 104 ? 1.990 -7.037 7.119 1.00 84.69 104 LEU A O 1
ATOM 765 N N . GLU A 1 105 ? 3.118 -5.668 8.513 1.00 84.88 105 GLU A N 1
ATOM 766 C CA . GLU A 1 105 ? 2.845 -6.350 9.770 1.00 84.88 105 GLU A CA 1
ATOM 767 C C . GLU A 1 105 ? 2.092 -5.393 10.696 1.00 84.88 105 GLU A C 1
ATOM 769 O O . GLU A 1 105 ? 2.397 -4.200 10.777 1.00 84.88 105 GLU A O 1
ATOM 774 N N . ILE A 1 106 ? 1.064 -5.914 11.357 1.00 78.06 106 ILE A N 1
ATOM 775 C CA . ILE A 1 106 ? 0.178 -5.147 12.222 1.00 78.06 106 ILE A CA 1
ATOM 776 C C . ILE A 1 106 ? 0.047 -5.875 13.536 1.00 78.06 106 ILE A C 1
ATOM 778 O O . ILE A 1 106 ? -0.368 -7.033 13.573 1.00 78.06 106 ILE A O 1
ATOM 782 N N . ASN A 1 107 ? 0.344 -5.146 14.600 1.00 73.81 107 ASN A N 1
ATOM 783 C CA . ASN A 1 107 ? 0.192 -5.621 15.959 1.00 73.81 107 ASN A CA 1
ATOM 784 C C . ASN A 1 107 ? -1.087 -5.023 16.543 1.00 73.81 107 ASN A C 1
ATOM 786 O O . ASN A 1 107 ? -1.207 -3.799 16.648 1.00 73.81 107 ASN A O 1
ATOM 790 N N . GLU A 1 108 ? -2.045 -5.877 16.889 1.00 68.25 108 GLU A N 1
ATOM 791 C CA . GLU A 1 108 ? -3.246 -5.496 17.633 1.00 68.25 108 GLU A CA 1
ATOM 792 C C . GLU A 1 108 ? -2.957 -5.500 19.145 1.00 68.25 108 GLU A C 1
ATOM 794 O O . GLU A 1 108 ? -2.156 -6.315 19.617 1.00 68.25 108 GLU A O 1
ATOM 799 N N . PHE A 1 109 ? -3.560 -4.560 19.883 1.00 60.34 109 PHE A N 1
ATOM 800 C CA . PHE A 1 109 ? -3.440 -4.470 21.343 1.00 60.34 109 PHE A CA 1
ATOM 801 C C . PHE A 1 109 ? -4.387 -5.416 22.082 1.00 60.34 109 PHE A C 1
ATOM 803 O O . PHE A 1 109 ? -5.535 -5.602 21.624 1.00 60.34 109 PHE A O 1
#

pLDDT: mean 75.03, std 14.16, range [38.44, 96.69]

Secondary structure (DSSP, 8-state):
-------PPEEEEEEEEE--S-HHHHHHHHHHHHHHHHHHHTT-EEEEEEEEEEEEEEETTEEEEEEEEEEEEEEE-SS-EEEEEEEEEEEEEETTEEEEEEEEEEEE-